Protein AF-A0A0F9AXN7-F1 (afdb_monomer_lite)

InterPro domains:
  IPR008921 DNA polymerase III, clamp loader complex, gamma/delta/delta subunit, C-terminal [SSF48019] (2-43)

Radius of g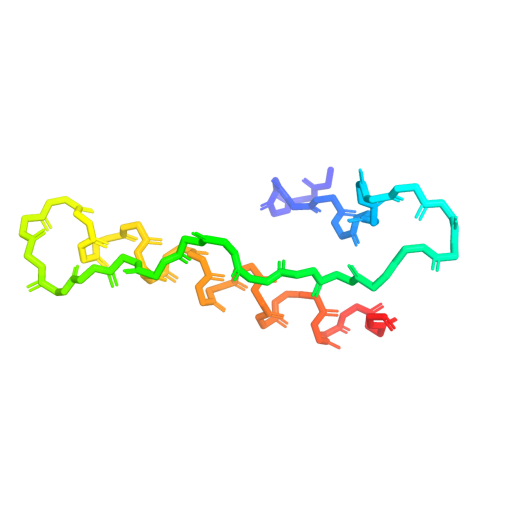yration: 12.4 Å; chains: 1; bounding box: 29×21×30 Å

Structure (mmCIF, N/CA/C/O backbone):
data_AF-A0A0F9AXN7-F1
#
_entry.id   AF-A0A0F9AXN7-F1
#
loop_
_atom_site.group_PDB
_atom_site.id
_atom_site.type_symbol
_atom_site.label_atom_id
_atom_site.label_alt_id
_atom_site.label_comp_id
_atom_site.label_asym_id
_atom_site.label_entity_id
_atom_site.label_seq_id
_atom_site.pdbx_PDB_ins_code
_atom_site.Cartn_x
_atom_site.Cartn_y
_atom_site.Cartn_z
_atom_site.occupancy
_atom_site.B_iso_or_equiv
_atom_site.auth_seq_id
_atom_site.auth_comp_id
_atom_site.auth_asym_id
_atom_site.auth_atom_id
_atom_site.pdbx_PDB_model_num
ATOM 1 N N . ALA A 1 1 ? 7.759 -14.523 -3.161 1.00 69.62 1 ALA A N 1
ATOM 2 C CA . ALA A 1 1 ? 8.445 -13.471 -2.383 1.00 69.62 1 ALA A CA 1
ATOM 3 C C . ALA A 1 1 ? 8.180 -13.732 -0.913 1.00 69.62 1 ALA A C 1
ATOM 5 O O . ALA A 1 1 ? 7.039 -14.043 -0.593 1.00 69.62 1 ALA A O 1
ATOM 6 N N . GLU A 1 2 ? 9.199 -13.632 -0.063 1.00 73.88 2 GLU A N 1
ATOM 7 C CA . GLU A 1 2 ? 9.123 -14.008 1.359 1.00 73.88 2 GLU A CA 1
ATOM 8 C C . GLU A 1 2 ? 8.014 -13.261 2.121 1.00 73.88 2 GLU A C 1
ATOM 10 O O . GLU A 1 2 ? 7.285 -13.878 2.886 1.00 73.88 2 GLU A O 1
ATOM 15 N N . ASP A 1 3 ? 7.767 -11.986 1.797 1.00 81.00 3 ASP A N 1
ATOM 16 C CA . ASP A 1 3 ? 6.724 -11.176 2.454 1.00 81.00 3 ASP A CA 1
ATOM 17 C C . ASP A 1 3 ? 5.362 -11.166 1.729 1.00 81.00 3 ASP A C 1
ATOM 19 O O . ASP A 1 3 ? 4.561 -10.248 1.911 1.00 81.00 3 ASP A O 1
ATOM 23 N N . ALA A 1 4 ? 5.115 -12.107 0.808 1.00 86.00 4 ALA A N 1
ATOM 24 C CA . ALA A 1 4 ? 3.940 -12.095 -0.078 1.00 86.00 4 ALA A CA 1
ATOM 25 C C . ALA A 1 4 ? 3.746 -10.765 -0.858 1.00 86.00 4 ALA A C 1
ATOM 27 O O . ALA A 1 4 ? 2.636 -10.414 -1.259 1.00 86.00 4 ALA A O 1
ATOM 28 N N . PHE A 1 5 ? 4.838 -10.033 -1.114 1.00 88.44 5 PHE A N 1
ATOM 29 C CA . PHE A 1 5 ? 4.866 -8.799 -1.903 1.00 88.44 5 PHE A CA 1
ATOM 30 C C . PHE A 1 5 ? 5.801 -8.936 -3.109 1.00 88.44 5 PHE A C 1
ATOM 32 O O . PHE A 1 5 ? 6.996 -9.209 -2.965 1.00 88.44 5 PHE A O 1
ATOM 39 N N . SER A 1 6 ? 5.258 -8.737 -4.310 1.00 88.38 6 SER A N 1
ATOM 40 C CA . SER A 1 6 ? 5.982 -8.911 -5.575 1.00 88.38 6 SER A CA 1
ATOM 41 C C . SER A 1 6 ? 6.894 -7.737 -5.936 1.00 88.38 6 SER A C 1
ATOM 43 O O . SER A 1 6 ? 7.892 -7.940 -6.614 1.00 88.38 6 SER A O 1
ATOM 45 N N . GLY A 1 7 ? 6.554 -6.508 -5.531 1.00 87.12 7 GLY A N 1
ATOM 46 C CA . GLY A 1 7 ? 7.254 -5.288 -5.957 1.00 87.12 7 GLY A CA 1
ATOM 47 C C . GLY A 1 7 ? 7.017 -4.865 -7.413 1.00 87.12 7 GLY A C 1
ATOM 48 O O . GLY A 1 7 ? 7.323 -3.731 -7.759 1.00 87.12 7 GLY A O 1
ATOM 49 N N . GLN A 1 8 ? 6.398 -5.700 -8.250 1.00 88.62 8 GLN A N 1
ATOM 50 C CA . GLN A 1 8 ? 6.235 -5.436 -9.685 1.00 88.62 8 GLN A CA 1
ATOM 51 C C . GLN A 1 8 ? 5.378 -4.190 -9.980 1.00 88.62 8 GLN A C 1
ATOM 53 O O . GLN A 1 8 ? 4.524 -3.774 -9.174 1.00 88.62 8 GLN A O 1
ATOM 58 N N . ASN A 1 9 ? 5.630 -3.571 -11.136 1.00 88.25 9 ASN A N 1
ATOM 59 C CA . ASN A 1 9 ? 4.736 -2.584 -11.727 1.00 88.25 9 ASN A CA 1
ATOM 60 C C . ASN A 1 9 ? 3.682 -3.316 -12.569 1.00 88.25 9 ASN A C 1
ATOM 62 O O . ASN A 1 9 ? 4.029 -4.111 -13.431 1.00 88.25 9 ASN A O 1
ATOM 66 N N . TYR A 1 10 ? 2.407 -3.068 -12.279 1.00 90.56 10 TYR A N 1
ATOM 67 C CA . TYR A 1 10 ? 1.275 -3.729 -12.938 1.00 90.56 10 TYR A CA 1
ATOM 68 C C . TYR A 1 10 ? 0.565 -2.818 -13.945 1.00 90.56 10 TYR A C 1
ATOM 70 O O . TYR A 1 10 ? -0.438 -3.212 -14.532 1.00 90.56 10 TYR A O 1
ATOM 78 N N . PHE A 1 11 ? 1.053 -1.586 -14.108 1.00 91.31 11 PHE A N 1
ATOM 79 C CA . PHE A 1 11 ? 0.558 -0.661 -15.118 1.00 91.31 11 PHE A CA 1
ATOM 80 C C . PHE A 1 11 ? 1.269 -0.907 -16.451 1.00 91.31 11 PHE A C 1
ATOM 82 O O . PHE A 1 11 ? 2.434 -1.308 -16.429 1.00 91.31 11 PHE A O 1
ATOM 89 N N . PRO A 1 12 ? 0.602 -0.646 -17.590 1.00 95.50 12 PRO A N 1
ATOM 90 C CA . PRO A 1 12 ? 1.248 -0.666 -18.894 1.00 95.50 12 PRO A CA 1
ATOM 91 C C . PRO A 1 12 ? 2.488 0.228 -18.939 1.00 95.50 12 PRO A C 1
ATOM 93 O O . PRO A 1 12 ? 2.546 1.270 -18.275 1.00 95.50 12 PRO A O 1
ATOM 96 N N . ASP A 1 13 ? 3.449 -0.148 -19.775 1.00 91.88 13 ASP A N 1
ATOM 97 C CA . ASP A 1 13 ? 4.642 0.658 -20.005 1.00 91.88 13 ASP A CA 1
ATOM 98 C C . ASP A 1 13 ? 4.266 2.054 -20.525 1.00 91.88 13 ASP A C 1
ATO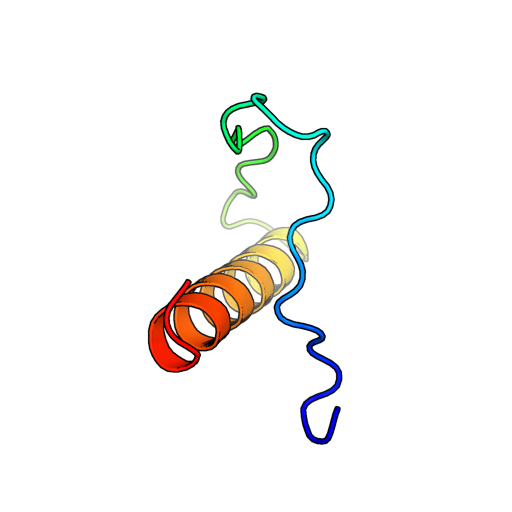M 100 O O . ASP A 1 13 ? 3.352 2.227 -21.331 1.00 91.88 13 ASP A O 1
ATOM 104 N N . GLY A 1 14 ? 4.949 3.082 -20.017 1.00 92.12 14 GLY A N 1
ATOM 105 C CA . GLY A 1 14 ? 4.659 4.485 -20.334 1.00 92.12 14 GLY A CA 1
ATOM 106 C C . GLY A 1 14 ? 3.464 5.086 -19.582 1.00 92.12 14 GLY A C 1
ATOM 107 O O . GLY A 1 14 ? 3.273 6.303 -19.623 1.00 92.12 14 GLY A O 1
ATOM 108 N N . MET A 1 15 ? 2.689 4.287 -18.842 1.00 93.56 15 MET A N 1
ATOM 109 C CA . MET A 1 15 ? 1.606 4.796 -18.003 1.00 93.56 15 MET A CA 1
ATOM 110 C C . MET A 1 15 ? 2.124 5.207 -16.620 1.00 93.56 15 MET A C 1
ATOM 112 O O . MET A 1 15 ? 2.789 4.445 -15.917 1.00 93.56 15 MET A O 1
ATOM 116 N N . LYS A 1 16 ? 1.760 6.418 -16.181 1.00 89.69 16 LYS A N 1
ATOM 117 C CA . LYS A 1 16 ? 2.002 6.842 -14.798 1.00 89.69 16 LYS A CA 1
ATOM 118 C C . LYS A 1 16 ? 1.177 5.991 -13.836 1.00 89.69 16 LYS A C 1
ATOM 120 O O . LYS A 1 16 ? -0.010 5.753 -14.052 1.00 89.69 16 LYS A O 1
ATOM 125 N N . ARG A 1 17 ? 1.793 5.610 -12.720 1.00 88.69 17 ARG A N 1
ATOM 126 C CA . ARG A 1 17 ? 1.120 4.911 -11.626 1.00 88.69 17 ARG A CA 1
ATOM 127 C C . ARG A 1 17 ? 0.150 5.850 -10.903 1.00 88.69 17 ARG A C 1
ATOM 129 O O . ARG A 1 17 ? 0.560 6.627 -10.046 1.00 88.69 17 ARG A O 1
ATOM 136 N N . GLY A 1 18 ? -1.129 5.779 -11.260 1.00 91.69 18 GLY A N 1
ATOM 137 C CA . GLY A 1 18 ? -2.192 6.536 -10.601 1.00 91.69 18 GLY A CA 1
ATOM 138 C C . GLY A 1 18 ? -2.575 5.965 -9.232 1.00 91.69 18 GLY A C 1
ATOM 139 O O . GLY A 1 18 ? -2.447 4.764 -8.982 1.00 91.69 18 GLY A O 1
ATOM 140 N N . VAL A 1 19 ? -3.082 6.832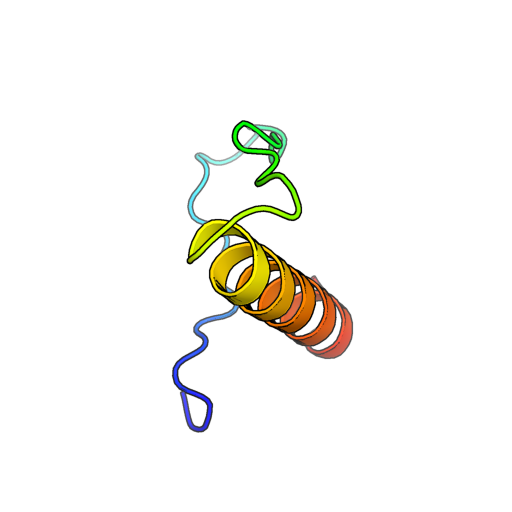 -8.353 1.00 92.00 19 VAL A N 1
ATOM 141 C CA . VAL A 1 19 ? -3.747 6.442 -7.102 1.00 92.00 19 VAL A CA 1
ATOM 142 C C . VAL A 1 19 ? -5.248 6.598 -7.310 1.00 92.00 19 VAL A C 1
ATOM 144 O O . VAL A 1 19 ? -5.739 7.712 -7.453 1.00 92.00 19 VAL A O 1
ATOM 147 N N . TYR A 1 20 ? -5.967 5.478 -7.351 1.00 94.00 20 TYR A N 1
ATOM 148 C CA . TYR A 1 20 ? -7.406 5.463 -7.652 1.00 94.00 20 TYR A CA 1
ATOM 149 C C . TYR A 1 20 ? -8.287 5.196 -6.433 1.00 94.00 20 TYR A C 1
ATOM 151 O O . TYR A 1 20 ? -9.487 5.441 -6.476 1.00 94.00 20 TYR A O 1
ATOM 159 N N . TYR A 1 21 ? -7.704 4.690 -5.347 1.00 94.75 21 TYR A N 1
ATOM 160 C CA . TYR A 1 21 ? -8.435 4.338 -4.140 1.00 94.75 21 TYR A CA 1
ATOM 161 C C . TYR A 1 21 ? -7.731 4.918 -2.919 1.00 94.75 21 TYR A C 1
ATOM 163 O O . TYR A 1 21 ? -6.549 4.660 -2.688 1.00 94.75 21 TYR A O 1
ATOM 171 N N . LEU A 1 22 ? -8.480 5.715 -2.159 1.00 95.19 22 LEU A N 1
ATOM 172 C CA . LEU A 1 22 ? -8.046 6.380 -0.937 1.00 95.19 22 LEU A CA 1
ATOM 173 C C . LEU A 1 22 ? -8.952 5.900 0.207 1.00 95.19 22 LEU A C 1
ATOM 175 O O . LEU A 1 22 ? -9.970 6.538 0.476 1.00 95.19 22 LEU A O 1
ATOM 179 N N . PRO A 1 23 ? -8.622 4.767 0.855 1.00 96.00 23 PRO A N 1
ATOM 180 C CA . PRO A 1 23 ? -9.444 4.222 1.930 1.00 96.00 23 PRO A CA 1
ATOM 181 C C . PRO A 1 23 ? -9.540 5.217 3.091 1.00 96.00 23 PRO A C 1
ATOM 183 O O . PRO A 1 23 ? -8.528 5.821 3.492 1.00 96.00 23 PRO A O 1
ATOM 186 N N . VAL A 1 24 ? -10.746 5.376 3.642 1.00 95.56 24 VAL A N 1
ATOM 187 C CA . VAL A 1 24 ? -10.973 6.250 4.800 1.00 95.56 24 VAL A CA 1
ATOM 188 C C . VAL A 1 24 ? -10.754 5.492 6.109 1.00 95.56 24 VAL A C 1
ATOM 190 O O . VAL A 1 24 ? -10.722 4.263 6.155 1.00 95.56 24 VAL A O 1
ATOM 193 N N . GLU A 1 25 ? -10.602 6.216 7.218 1.00 94.75 25 GLU A N 1
ATOM 194 C CA . GLU A 1 25 ? -10.341 5.611 8.532 1.00 94.75 25 GLU A CA 1
ATOM 195 C C . GLU A 1 25 ? -11.617 5.113 9.225 1.00 94.75 25 GLU A C 1
ATOM 197 O O . GLU A 1 25 ? -11.910 5.465 10.367 1.00 94.75 25 GLU A O 1
ATOM 202 N N . ARG A 1 26 ? -12.402 4.278 8.535 1.00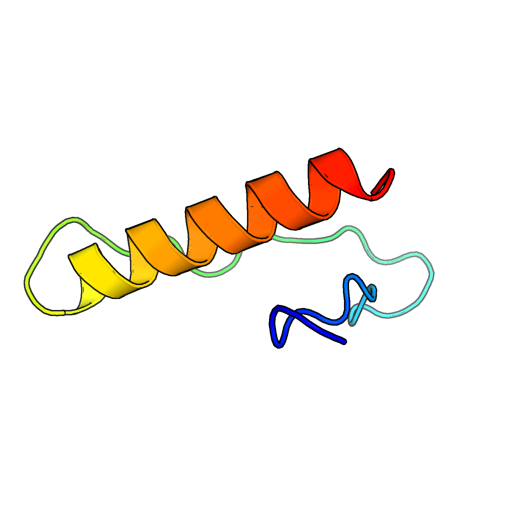 96.38 26 ARG A N 1
ATOM 203 C CA . ARG A 1 26 ? -13.654 3.732 9.069 1.00 96.38 26 ARG A CA 1
ATOM 204 C C . ARG A 1 26 ? -13.775 2.235 8.813 1.00 96.38 26 ARG A C 1
ATOM 206 O O . ARG A 1 26 ? -13.580 1.766 7.697 1.00 96.38 26 ARG A O 1
ATOM 213 N N . GLY A 1 27 ? -14.167 1.488 9.846 1.00 95.56 27 GLY A N 1
ATOM 214 C CA . GLY A 1 27 ? -14.377 0.042 9.747 1.00 95.56 27 GLY A CA 1
ATOM 215 C C . GLY A 1 27 ? -13.146 -0.688 9.200 1.00 95.56 27 GLY A C 1
ATOM 216 O O . GLY A 1 27 ? -12.012 -0.343 9.531 1.00 95.56 27 GLY A O 1
ATOM 217 N N . TYR A 1 28 ? -13.369 -1.676 8.331 1.00 96.00 28 TYR A N 1
ATOM 218 C CA . TYR A 1 28 ? -12.298 -2.471 7.721 1.00 96.00 28 TYR A CA 1
ATOM 219 C C . TYR A 1 28 ? -11.401 -1.685 6.753 1.00 96.00 28 TYR A C 1
ATOM 221 O O . TYR A 1 28 ? -10.255 -2.084 6.539 1.00 96.00 28 TYR A O 1
ATOM 229 N N . GLU A 1 29 ? -11.858 -0.548 6.215 1.00 97.31 29 GLU A N 1
ATOM 230 C CA . GLU A 1 29 ? -11.016 0.287 5.347 1.00 97.31 29 GLU A CA 1
ATOM 231 C C . GLU A 1 29 ? -9.804 0.853 6.091 1.00 97.31 29 GLU A C 1
ATOM 233 O O . GLU A 1 29 ? -8.751 1.042 5.485 1.00 97.31 29 GLU A O 1
ATOM 238 N N . ARG A 1 30 ? -9.895 1.026 7.417 1.00 96.81 30 ARG A N 1
ATOM 239 C CA . ARG A 1 30 ? -8.751 1.424 8.246 1.00 96.81 30 ARG A CA 1
ATOM 240 C C . ARG A 1 30 ? -7.616 0.400 8.187 1.00 96.81 30 ARG A C 1
ATOM 242 O O . ARG A 1 30 ? -6.454 0.778 8.060 1.00 96.81 30 ARG A O 1
ATOM 249 N N . GLU A 1 31 ? -7.935 -0.889 8.276 1.00 96.75 31 GLU A N 1
ATOM 250 C CA . GLU A 1 31 ? -6.929 -1.955 8.169 1.00 96.75 31 GLU A CA 1
ATOM 251 C C . GLU A 1 31 ? -6.397 -2.076 6.741 1.00 96.75 31 GLU A C 1
ATOM 253 O O . GLU A 1 31 ? -5.198 -2.268 6.527 1.00 96.75 31 GLU A O 1
ATOM 258 N N . LEU A 1 32 ? -7.265 -1.873 5.749 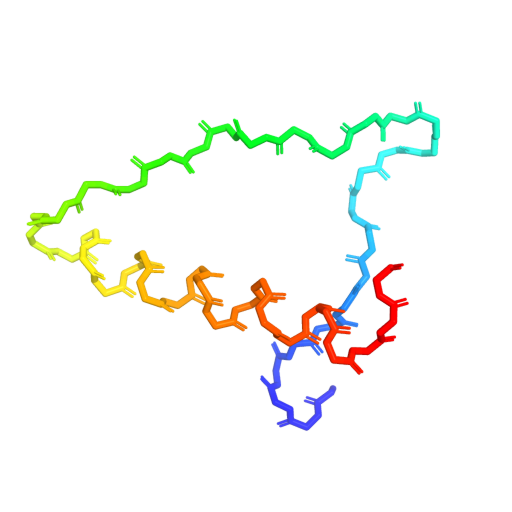1.00 96.06 32 LEU A N 1
ATOM 259 C CA . LEU A 1 32 ? -6.852 -1.852 4.353 1.00 96.06 32 LEU A CA 1
ATOM 260 C C . LEU A 1 32 ? -5.883 -0.694 4.062 1.00 96.06 32 LEU A C 1
ATOM 262 O O . LEU A 1 32 ? -4.875 -0.911 3.389 1.00 96.06 32 LEU A O 1
ATOM 266 N N . LYS A 1 33 ? -6.126 0.496 4.626 1.00 96.25 33 LYS A N 1
ATOM 267 C CA . LYS A 1 33 ? -5.221 1.653 4.548 1.00 96.25 33 LYS A CA 1
ATOM 268 C C . LYS A 1 33 ? -3.832 1.309 5.088 1.00 96.25 33 LYS A C 1
ATOM 270 O O . LYS A 1 33 ? -2.850 1.458 4.370 1.00 96.25 33 LYS A O 1
ATOM 275 N N . LYS A 1 34 ? -3.754 0.737 6.297 1.00 95.62 34 LYS A N 1
ATOM 276 C CA . LYS A 1 34 ? -2.482 0.301 6.906 1.00 95.62 34 LYS A CA 1
ATOM 277 C C . LYS A 1 34 ? -1.726 -0.693 6.024 1.00 95.62 34 LYS A C 1
ATOM 279 O O . LYS A 1 34 ? -0.503 -0.618 5.901 1.00 95.62 34 LYS A O 1
ATOM 284 N N . ARG A 1 35 ? -2.443 -1.636 5.407 1.00 95.12 35 ARG A N 1
ATOM 285 C CA . ARG A 1 35 ? -1.843 -2.632 4.513 1.00 95.12 35 ARG A CA 1
ATOM 286 C C . ARG A 1 35 ? -1.322 -1.998 3.222 1.00 95.12 35 ARG A C 1
ATOM 288 O O . ARG A 1 35 ? -0.237 -2.358 2.770 1.00 95.12 35 ARG A O 1
ATOM 295 N N . LEU A 1 36 ? -2.058 -1.041 2.657 1.00 93.94 36 LEU A N 1
ATOM 296 C CA . LEU A 1 36 ? -1.614 -0.275 1.494 1.00 93.94 36 LEU A CA 1
ATOM 297 C C . LEU A 1 36 ? -0.346 0.530 1.811 1.00 93.94 36 LEU A C 1
ATOM 299 O O . LEU A 1 36 ? 0.619 0.452 1.052 1.00 93.94 36 LEU A O 1
ATOM 303 N N . ASP A 1 37 ? -0.305 1.205 2.962 1.00 94.38 37 ASP A N 1
ATOM 304 C CA . ASP A 1 37 ? 0.870 1.957 3.423 1.00 94.38 37 ASP A CA 1
ATOM 305 C C . ASP A 1 37 ? 2.093 1.046 3.606 1.00 94.38 37 ASP A C 1
ATOM 307 O O . ASP A 1 37 ? 3.218 1.414 3.257 1.00 94.38 37 ASP A O 1
ATOM 311 N N . TRP A 1 38 ? 1.892 -0.177 4.109 1.00 94.50 38 TRP A N 1
ATOM 312 C CA . TRP A 1 38 ? 2.960 -1.172 4.188 1.00 94.50 38 TRP A CA 1
ATOM 313 C C . TRP A 1 38 ? 3.498 -1.533 2.797 1.00 94.50 38 TRP A C 1
ATOM 315 O O . TRP A 1 38 ? 4.713 -1.532 2.606 1.00 94.50 38 TRP A O 1
ATOM 325 N N . PHE A 1 39 ? 2.634 -1.766 1.801 1.00 92.25 39 PHE A N 1
ATOM 326 C CA . PHE A 1 39 ? 3.075 -2.050 0.429 1.00 92.25 39 PHE A CA 1
ATOM 327 C C . PHE A 1 39 ? 3.849 -0.887 -0.205 1.00 92.25 39 PHE A C 1
ATOM 329 O O . PHE A 1 39 ? 4.803 -1.134 -0.945 1.00 92.25 39 PHE A O 1
ATOM 336 N N . VAL A 1 40 ? 3.465 0.364 0.075 1.00 91.56 40 VAL A N 1
ATOM 337 C CA . VAL A 1 40 ? 4.204 1.552 -0.388 1.00 91.56 40 VAL A CA 1
ATOM 338 C C . VAL A 1 40 ? 5.620 1.544 0.188 1.00 91.56 40 VAL A C 1
ATOM 340 O O . VAL A 1 40 ? 6.581 1.579 -0.576 1.00 91.56 40 VAL A O 1
ATOM 343 N N . LYS A 1 41 ? 5.762 1.342 1.504 1.00 92.56 41 LYS A N 1
ATOM 344 C CA . LYS A 1 41 ? 7.075 1.240 2.165 1.00 92.56 41 LYS A CA 1
ATOM 345 C C . LYS A 1 41 ? 7.923 0.087 1.626 1.00 92.56 41 LYS A C 1
ATOM 347 O O . LYS A 1 41 ? 9.129 0.233 1.450 1.00 92.56 41 LYS A O 1
ATOM 352 N N . GLN A 1 42 ? 7.320 -1.074 1.363 1.00 92.06 42 GLN A N 1
ATOM 353 C CA . GLN A 1 42 ? 8.051 -2.202 0.771 1.00 92.06 42 GLN A CA 1
ATOM 354 C C . GLN A 1 42 ? 8.549 -1.891 -0.642 1.00 92.06 42 GLN A C 1
ATOM 356 O O . GLN A 1 42 ? 9.628 -2.339 -1.023 1.00 92.06 42 GLN A O 1
ATOM 361 N N . ARG A 1 43 ? 7.782 -1.118 -1.419 1.00 89.75 43 ARG A N 1
ATOM 362 C CA . ARG A 1 43 ? 8.188 -0.676 -2.756 1.00 89.75 43 ARG A CA 1
ATOM 363 C C . ARG A 1 43 ? 9.366 0.293 -2.690 1.00 89.75 43 ARG A C 1
ATOM 365 O O . ARG A 1 43 ? 10.328 0.096 -3.417 1.00 89.75 43 ARG A O 1
ATOM 372 N N . GLU A 1 44 ? 9.326 1.264 -1.779 1.00 89.25 44 GLU A N 1
ATOM 373 C CA . GLU A 1 44 ? 10.437 2.200 -1.547 1.00 89.25 44 GLU A CA 1
ATOM 374 C C . GLU A 1 44 ? 11.729 1.460 -1.178 1.00 89.25 44 GLU A C 1
ATOM 376 O O . GLU A 1 44 ? 12.782 1.713 -1.758 1.00 89.25 44 GLU A O 1
ATOM 381 N N . ARG A 1 45 ? 11.643 0.479 -0.270 1.00 88.25 45 ARG A N 1
ATOM 382 C CA . ARG A 1 45 ? 12.798 -0.326 0.169 1.00 88.25 45 ARG A CA 1
ATOM 383 C C . ARG A 1 45 ? 13.447 -1.140 -0.945 1.00 88.25 45 ARG A C 1
ATOM 385 O O . ARG A 1 45 ? 14.642 -1.401 -0.875 1.00 88.25 45 ARG A O 1
ATOM 392 N N . ARG A 1 46 ? 12.672 -1.574 -1.940 1.00 82.38 46 ARG A N 1
ATOM 393 C CA . ARG A 1 46 ? 13.164 -2.399 -3.054 1.00 82.38 46 ARG A CA 1
ATOM 394 C C . ARG A 1 46 ? 13.637 -1.569 -4.254 1.00 82.38 46 ARG A C 1
ATOM 396 O O . ARG A 1 46 ? 13.953 -2.163 -5.277 1.00 82.38 46 ARG A O 1
ATOM 403 N N . GLY A 1 47 ? 13.730 -0.242 -4.106 1.00 68.25 47 GLY A N 1
ATOM 404 C CA . GLY A 1 47 ? 14.208 0.665 -5.152 1.00 68.25 47 GLY A CA 1
ATOM 405 C C . GLY A 1 47 ? 13.185 0.814 -6.270 1.00 68.25 47 GLY A C 1
ATOM 406 O O . GLY A 1 47 ? 13.459 0.389 -7.385 1.00 68.25 47 GLY A O 1
ATOM 407 N N . GLY A 1 48 ? 12.003 1.328 -5.907 1.00 57.97 48 GLY A N 1
ATOM 408 C CA . GLY A 1 48 ? 10.810 1.438 -6.756 1.00 57.97 48 GLY A CA 1
ATOM 409 C C . GLY A 1 48 ? 11.033 1.857 -8.203 1.00 57.97 48 GLY A C 1
ATOM 410 O O . GLY A 1 48 ? 11.960 2.648 -8.473 1.00 57.97 48 GLY A O 1
#

Secondary structure (DSSP, 8-state):
-TTS------SPTT----------SSTHHHHHHHHHHHHHHHHHHTT-

Organism: NCBI:txid412755

pLDDT: mean 90.16, std 7.94, range [57.97, 97.31]

Foldseek 3Di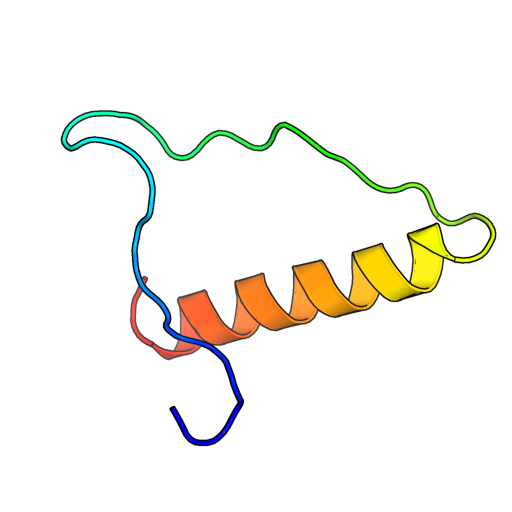:
DVVPADLDDPDDPPDDDDDDDDQDCDDCSVVVNVVVVVNVVVNVVVPD

Sequence (48 aa):
AEDAFSGQNYFPDGMKRGVYYLPVERGYERELKKRLDWFVKQRERRGG